Protein AF-A0A537QZQ8-F1 (afdb_monomer_lite)

Radius of gyration: 20.08 Å; chains: 1; bounding box: 48×38×43 Å

pLDDT: mean 94.04, std 6.65, range [65.88, 98.69]

Structure (mmCIF, N/CA/C/O backbone):
data_AF-A0A537QZQ8-F1
#
_entry.id   AF-A0A537QZQ8-F1
#
loop_
_atom_site.group_PDB
_atom_site.id
_atom_site.type_symbol
_atom_site.label_atom_id
_atom_site.label_alt_id
_atom_site.label_comp_id
_atom_site.label_asym_id
_atom_site.label_entity_id
_atom_site.label_seq_id
_atom_site.pdbx_PDB_ins_code
_atom_site.Cartn_x
_atom_site.Cartn_y
_atom_site.Cartn_z
_atom_site.occupancy
_atom_site.B_iso_or_equiv
_atom_site.auth_seq_id
_atom_site.auth_comp_id
_atom_site.auth_asym_id
_atom_site.auth_atom_id
_atom_site.pdbx_PDB_model_num
ATOM 1 N N . LEU A 1 1 ? -10.934 -10.212 0.619 1.00 91.88 1 LEU A N 1
ATOM 2 C CA . LEU A 1 1 ? -12.399 -10.072 0.412 1.00 91.88 1 LEU A CA 1
ATOM 3 C C . LEU A 1 1 ? -12.853 -10.597 -0.948 1.00 91.88 1 LEU A C 1
ATOM 5 O O . LEU A 1 1 ? -13.835 -11.319 -0.957 1.00 91.88 1 LEU A O 1
ATOM 9 N N . ALA A 1 2 ? -12.174 -10.256 -2.051 1.00 96.31 2 ALA A N 1
ATOM 10 C CA . ALA A 1 2 ? -12.549 -10.689 -3.403 1.00 96.31 2 ALA A CA 1
ATOM 11 C C . ALA A 1 2 ? -12.323 -12.189 -3.674 1.00 96.31 2 ALA A C 1
ATOM 13 O O . ALA A 1 2 ? -13.258 -12.871 -4.064 1.00 96.31 2 ALA A O 1
ATOM 14 N N . GLN A 1 3 ? -11.115 -12.699 -3.403 1.00 94.75 3 GLN A N 1
ATOM 15 C CA . GLN A 1 3 ? -10.758 -14.085 -3.735 1.00 94.75 3 GLN A CA 1
ATOM 16 C C . GLN A 1 3 ? -10.857 -15.041 -2.539 1.00 94.75 3 GLN A C 1
ATOM 18 O O . GLN A 1 3 ? -11.561 -16.042 -2.585 1.00 94.75 3 GLN A O 1
ATOM 23 N N . TYR A 1 4 ? -10.174 -14.716 -1.437 1.00 96.12 4 TYR A N 1
ATOM 24 C CA . TYR A 1 4 ? -10.073 -15.599 -0.270 1.00 96.12 4 TYR A CA 1
ATOM 25 C C . TYR A 1 4 ? -10.659 -14.945 0.981 1.00 96.12 4 TYR A C 1
ATOM 27 O O . TYR A 1 4 ? -9.942 -14.534 1.895 1.00 96.12 4 TYR A O 1
ATOM 35 N N . LYS A 1 5 ? -11.985 -14.768 1.013 1.00 95.88 5 LYS A N 1
ATOM 36 C CA . LYS A 1 5 ? -12.667 -14.125 2.152 1.00 95.88 5 LYS A CA 1
ATOM 37 C C . LYS A 1 5 ? -12.449 -14.887 3.466 1.00 95.88 5 LYS A C 1
ATOM 39 O O . LYS A 1 5 ? -12.309 -14.246 4.499 1.00 95.88 5 LYS A O 1
ATOM 44 N N . GLN A 1 6 ? -12.350 -16.214 3.420 1.00 97.50 6 GLN A N 1
ATOM 45 C CA . GLN A 1 6 ? -12.128 -17.088 4.576 1.00 97.50 6 GLN A CA 1
ATOM 46 C C . GLN A 1 6 ? -10.803 -16.837 5.312 1.00 97.50 6 GLN A C 1
ATOM 48 O O . GLN A 1 6 ? -10.682 -17.179 6.483 1.00 97.50 6 GLN A O 1
ATOM 53 N N . HIS A 1 7 ? -9.817 -16.219 4.656 1.00 97.62 7 HIS A N 1
ATOM 54 C CA . HIS A 1 7 ? -8.544 -15.855 5.286 1.00 97.62 7 HIS A CA 1
ATOM 55 C C . HIS A 1 7 ? -8.568 -14.455 5.917 1.00 97.62 7 HIS A C 1
ATOM 57 O O . HIS A 1 7 ? -7.577 -14.022 6.501 1.00 97.62 7 HIS A O 1
ATOM 63 N N . VAL A 1 8 ? -9.692 -13.737 5.827 1.00 97.00 8 VAL A N 1
ATOM 64 C CA . VAL A 1 8 ? -9.857 -12.404 6.410 1.00 97.00 8 VAL A CA 1
ATOM 65 C C . VAL A 1 8 ? -10.613 -12.513 7.731 1.00 97.00 8 VAL A C 1
ATOM 67 O O . VAL A 1 8 ? -11.767 -12.935 7.761 1.00 97.00 8 VAL A O 1
ATOM 70 N N . ARG A 1 9 ? -9.993 -12.061 8.826 1.00 97.12 9 ARG A N 1
ATOM 71 C CA . ARG A 1 9 ? -10.669 -11.902 10.123 1.00 97.12 9 ARG A CA 1
ATOM 72 C C . ARG A 1 9 ? -11.580 -10.676 10.068 1.00 97.12 9 ARG A C 1
ATOM 74 O O . ARG A 1 9 ? -11.160 -9.570 10.392 1.00 97.12 9 ARG A O 1
ATOM 81 N N . THR A 1 10 ? -12.822 -10.856 9.628 1.00 95.69 10 THR A N 1
ATOM 82 C CA . THR A 1 10 ? -13.761 -9.741 9.405 1.00 95.69 10 THR A CA 1
ATOM 83 C C . THR A 1 10 ? -14.088 -8.956 10.674 1.00 95.69 10 THR A C 1
ATOM 85 O O . THR A 1 10 ? -14.380 -7.771 10.589 1.00 95.69 10 THR A O 1
ATOM 88 N N . THR A 1 11 ? -13.995 -9.589 11.844 1.00 97.38 11 THR A N 1
ATOM 89 C CA . THR A 1 11 ? -14.187 -8.947 13.154 1.00 97.38 11 THR A CA 1
ATOM 90 C C . THR A 1 11 ? -13.051 -8.002 13.553 1.00 97.38 11 THR A C 1
ATOM 92 O O . THR A 1 11 ? -13.226 -7.219 14.476 1.00 97.38 11 THR A O 1
ATOM 95 N N . ALA A 1 12 ? -11.903 -8.056 12.871 1.00 97.06 12 ALA A N 1
ATOM 96 C CA . ALA A 1 12 ? -10.751 -7.188 13.119 1.00 97.06 12 ALA A CA 1
ATOM 97 C C . ALA A 1 12 ? -10.619 -6.053 12.083 1.00 97.06 12 ALA A C 1
ATOM 99 O O . ALA A 1 12 ? -9.603 -5.362 12.057 1.00 97.06 12 ALA A O 1
ATOM 100 N N . ILE A 1 13 ? -11.610 -5.876 11.200 1.00 97.62 13 ILE A N 1
ATOM 101 C CA . ILE A 1 13 ? -11.633 -4.766 10.242 1.00 97.62 13 ILE A CA 1
ATOM 102 C C . ILE A 1 13 ? -11.869 -3.463 11.007 1.00 97.62 13 ILE A C 1
ATOM 104 O O . ILE A 1 13 ? -12.855 -3.337 11.730 1.00 97.62 13 ILE A O 1
ATOM 108 N N . ALA A 1 14 ? -10.978 -2.496 10.818 1.00 98.25 14 ALA A N 1
ATOM 109 C CA . ALA A 1 14 ? -11.024 -1.206 11.490 1.00 98.25 14 ALA A CA 1
ATOM 110 C C . ALA A 1 14 ? -10.398 -0.106 10.621 1.00 98.25 14 ALA A C 1
ATOM 112 O O . ALA A 1 14 ? -9.799 -0.381 9.576 1.00 98.25 14 ALA A O 1
ATOM 113 N N . ASP A 1 15 ? -10.536 1.137 11.077 1.00 98.25 15 ASP A N 1
ATOM 114 C CA . ASP A 1 15 ? -9.738 2.256 10.587 1.00 98.25 15 ASP A CA 1
ATOM 115 C C . ASP A 1 15 ? -8.418 2.334 11.366 1.00 98.25 15 ASP A C 1
ATOM 117 O O . ASP A 1 15 ? -8.398 2.705 12.541 1.00 98.25 15 ASP A O 1
ATOM 121 N N . PHE A 1 16 ? -7.314 1.950 10.722 1.00 98.00 16 PHE A N 1
ATOM 122 C CA . PHE A 1 16 ? -5.975 1.986 11.309 1.00 98.00 16 PHE A CA 1
ATOM 123 C C . PHE A 1 16 ? -5.320 3.330 11.005 1.00 98.00 16 PHE A C 1
ATOM 125 O O . PHE A 1 16 ? -4.439 3.438 10.147 1.00 98.00 16 PHE A O 1
ATOM 132 N N . ARG A 1 17 ? -5.807 4.379 11.668 1.00 97.50 17 ARG A N 1
ATOM 133 C CA . ARG A 1 17 ? -5.429 5.761 11.371 1.00 97.50 17 ARG A CA 1
ATOM 134 C C . ARG A 1 17 ? -3.927 5.998 11.621 1.00 97.50 17 ARG A C 1
ATOM 136 O O . ARG A 1 17 ? -3.515 5.997 12.780 1.00 97.50 17 ARG A O 1
ATOM 143 N N . PRO A 1 18 ? -3.106 6.237 10.581 1.00 96.94 18 PRO A N 1
ATOM 144 C CA . PRO A 1 18 ? -1.662 6.348 10.747 1.00 96.94 18 PRO A CA 1
ATOM 145 C C . PRO A 1 18 ? -1.237 7.692 11.351 1.00 96.94 18 PRO A C 1
ATOM 147 O O . PRO A 1 18 ? -1.844 8.734 11.086 1.00 96.94 18 PRO A O 1
ATOM 150 N N . ALA A 1 19 ? -0.119 7.684 12.079 1.00 96.06 19 ALA A N 1
ATOM 151 C CA . ALA A 1 19 ? 0.535 8.877 12.613 1.00 96.06 19 ALA A CA 1
ATOM 152 C C . ALA A 1 19 ? 0.961 9.865 11.511 1.00 96.06 19 ALA A C 1
ATOM 154 O O . ALA A 1 19 ? 1.003 11.070 11.759 1.00 96.06 19 ALA A O 1
ATOM 155 N N . SER A 1 20 ? 1.197 9.385 10.280 1.00 94.94 20 SER A N 1
ATOM 156 C CA . SER A 1 20 ? 1.565 10.222 9.129 1.00 94.94 20 SER A CA 1
ATOM 157 C C . SER A 1 20 ? 0.551 11.333 8.831 1.00 94.94 20 SER A C 1
ATOM 159 O O . SER A 1 20 ? 0.963 12.418 8.435 1.00 94.94 20 SER A O 1
ATOM 161 N N . ILE A 1 21 ? -0.743 11.130 9.121 1.00 95.19 21 ILE A N 1
ATOM 162 C CA . ILE A 1 21 ? -1.773 12.179 8.985 1.00 95.19 21 ILE A CA 1
ATOM 163 C C . ILE A 1 21 ? -1.479 13.368 9.913 1.00 95.19 21 ILE A C 1
ATOM 165 O O . ILE A 1 21 ? -1.680 14.520 9.536 1.00 95.19 21 ILE A O 1
ATOM 169 N N . GLY A 1 22 ? -1.018 13.102 11.138 1.00 95.00 22 GLY A N 1
ATOM 170 C CA . GLY A 1 22 ? -0.588 14.155 12.060 1.00 95.00 22 GLY A CA 1
ATOM 171 C C . GLY A 1 22 ? 0.689 14.837 11.572 1.00 95.00 22 GLY A C 1
ATOM 172 O O . GLY A 1 22 ? 0.777 16.058 11.598 1.00 95.00 22 GLY A O 1
ATOM 173 N N . MET A 1 23 ? 1.639 14.060 11.044 1.00 94.19 23 MET A N 1
ATOM 174 C CA . MET A 1 23 ? 2.901 14.593 10.519 1.00 94.19 23 MET A CA 1
ATOM 175 C C . MET A 1 23 ? 2.687 15.562 9.356 1.00 94.19 23 MET A C 1
ATOM 177 O O . MET A 1 23 ? 3.318 16.609 9.336 1.00 94.19 23 MET A O 1
ATOM 181 N N . GLU A 1 24 ? 1.795 15.246 8.415 1.00 92.25 24 GLU A N 1
ATOM 182 C CA . GLU A 1 24 ? 1.470 16.141 7.294 1.00 92.25 24 GLU A CA 1
ATOM 183 C C . GLU A 1 24 ? 0.851 17.466 7.758 1.00 92.25 24 GLU A C 1
ATOM 185 O O . GLU A 1 24 ? 1.054 18.499 7.125 1.00 92.25 24 GLU A O 1
ATOM 190 N N . ARG A 1 25 ? 0.108 17.450 8.871 1.00 93.56 25 ARG A N 1
ATOM 191 C CA . ARG A 1 25 ? -0.461 18.659 9.476 1.00 93.56 25 ARG A CA 1
ATOM 192 C C . ARG A 1 25 ? 0.597 19.480 10.216 1.00 93.56 25 ARG A C 1
ATOM 194 O O . ARG A 1 25 ? 0.576 20.705 10.138 1.00 93.56 25 ARG A O 1
ATOM 201 N N . ASP A 1 26 ? 1.473 18.810 10.961 1.00 95.56 26 ASP A N 1
ATOM 202 C CA . ASP A 1 26 ? 2.353 19.452 11.944 1.00 95.56 26 ASP A CA 1
ATO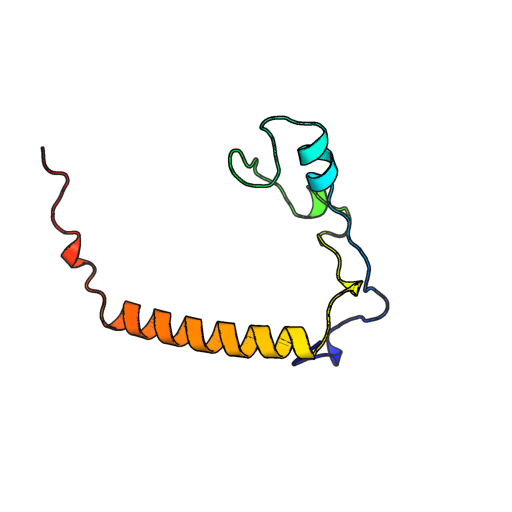M 203 C C . ASP A 1 26 ? 3.736 19.807 11.372 1.00 95.56 26 ASP A C 1
ATOM 205 O O . ASP A 1 26 ? 4.394 20.729 11.857 1.00 95.56 26 ASP A O 1
ATOM 209 N N . ASN A 1 27 ? 4.177 19.119 10.314 1.00 94.19 27 ASN A N 1
ATOM 210 C CA . ASN A 1 27 ? 5.486 19.307 9.700 1.00 94.19 27 ASN A CA 1
ATOM 211 C C . ASN A 1 27 ? 5.367 19.897 8.296 1.00 94.19 27 ASN A C 1
ATOM 213 O O . ASN A 1 27 ? 4.535 19.498 7.489 1.00 94.19 27 ASN A O 1
ATOM 217 N N . ARG A 1 28 ? 6.305 20.782 7.949 1.00 91.81 28 ARG A N 1
ATOM 218 C CA . ARG A 1 28 ? 6.388 21.341 6.592 1.00 91.81 28 ARG A CA 1
ATOM 219 C C . ARG A 1 28 ? 7.023 20.395 5.567 1.00 91.81 28 ARG A C 1
ATOM 221 O O . ARG A 1 28 ? 6.660 20.437 4.398 1.00 91.81 28 ARG A O 1
ATOM 228 N N . TRP A 1 29 ? 8.015 19.607 5.982 1.00 91.94 29 TRP A N 1
ATOM 229 C CA . TRP A 1 29 ? 8.846 18.811 5.064 1.00 91.94 29 TRP A CA 1
ATOM 230 C C . TRP A 1 29 ? 8.956 17.343 5.454 1.00 91.94 29 TRP A C 1
ATOM 232 O O . TRP A 1 29 ? 8.905 16.474 4.587 1.00 91.94 29 TRP A O 1
ATOM 242 N N . LEU A 1 30 ? 9.127 17.065 6.746 1.00 92.19 30 LEU A N 1
ATOM 243 C CA . LEU A 1 30 ? 9.302 15.707 7.240 1.00 92.19 30 LEU A CA 1
ATOM 244 C C . LEU A 1 30 ? 7.978 14.938 7.187 1.00 92.19 30 LEU A C 1
ATOM 246 O O . LEU A 1 30 ? 7.016 15.324 7.851 1.00 92.19 30 LEU A O 1
ATOM 250 N N . SER A 1 31 ? 7.948 13.822 6.460 1.00 92.62 31 SER A N 1
ATOM 251 C CA . SER A 1 31 ? 6.767 12.957 6.380 1.00 92.62 31 SER A CA 1
ATOM 252 C C . SER A 1 31 ? 7.153 11.484 6.224 1.00 92.62 31 SER A C 1
ATOM 254 O O . SER A 1 31 ? 8.308 11.162 5.964 1.00 92.62 31 SER A O 1
ATOM 256 N N . ALA A 1 32 ? 6.184 10.578 6.364 1.00 93.56 32 ALA A N 1
ATOM 257 C CA . ALA A 1 32 ? 6.375 9.156 6.056 1.00 93.56 32 ALA A CA 1
ATOM 258 C C . ALA A 1 32 ? 6.380 8.871 4.536 1.00 93.56 32 ALA A C 1
ATOM 260 O O . ALA A 1 32 ? 6.541 7.725 4.106 1.00 93.56 32 ALA A O 1
ATOM 261 N N . HIS A 1 33 ? 6.173 9.908 3.722 1.00 88.75 33 HIS A N 1
ATOM 262 C CA . HIS A 1 33 ? 5.965 9.842 2.283 1.00 88.75 33 HIS A CA 1
ATOM 263 C C . HIS A 1 33 ? 6.897 10.820 1.547 1.00 88.75 33 HIS A C 1
ATOM 265 O O . HIS A 1 33 ? 7.757 11.485 2.128 1.00 88.75 33 HIS A O 1
ATOM 271 N N . ARG A 1 34 ? 6.779 10.876 0.218 1.00 86.38 34 ARG A N 1
ATOM 272 C CA . ARG A 1 34 ? 7.512 11.868 -0.579 1.00 86.38 34 ARG A CA 1
ATOM 273 C C . ARG A 1 34 ? 7.057 13.293 -0.216 1.00 86.38 34 ARG A C 1
ATOM 275 O O . ARG A 1 34 ? 5.890 13.467 0.120 1.00 86.38 34 ARG A O 1
ATOM 282 N N . PRO A 1 35 ? 7.935 14.311 -0.325 1.00 87.31 35 PRO A N 1
ATOM 283 C CA . PRO A 1 35 ? 9.260 14.287 -0.961 1.00 87.31 35 PRO A CA 1
ATOM 284 C C . PRO A 1 35 ? 10.433 13.912 -0.044 1.00 87.31 35 PRO A C 1
ATOM 286 O O . PRO A 1 35 ? 11.461 13.489 -0.563 1.00 87.31 35 PRO A O 1
ATOM 289 N N . ALA A 1 36 ? 10.293 14.022 1.279 1.00 86.12 36 ALA A N 1
ATOM 290 C CA . ALA A 1 36 ? 11.353 13.711 2.240 1.00 86.12 36 ALA A CA 1
ATOM 291 C C . ALA A 1 36 ? 10.911 12.600 3.214 1.00 86.12 36 ALA A C 1
ATOM 293 O O . ALA A 1 36 ? 10.602 12.895 4.374 1.00 86.12 36 ALA A O 1
ATOM 294 N N . PRO A 1 37 ? 10.847 11.334 2.747 1.00 89.31 37 PRO A N 1
ATOM 295 C CA . PRO A 1 37 ? 10.514 10.209 3.605 1.00 89.31 37 PRO A CA 1
ATOM 296 C C . PRO A 1 37 ? 11.697 9.864 4.512 1.00 89.31 37 PRO A C 1
ATOM 298 O O . PRO A 1 37 ? 12.837 9.776 4.054 1.00 89.31 37 PRO A O 1
ATOM 301 N N . PHE A 1 38 ? 11.424 9.618 5.789 1.00 90.50 38 PHE A N 1
ATOM 302 C CA . PHE A 1 38 ? 12.348 8.900 6.668 1.00 90.50 38 PHE A CA 1
ATOM 303 C C . PHE A 1 38 ? 12.091 7.388 6.575 1.00 90.50 38 PHE A C 1
ATOM 305 O O . PHE A 1 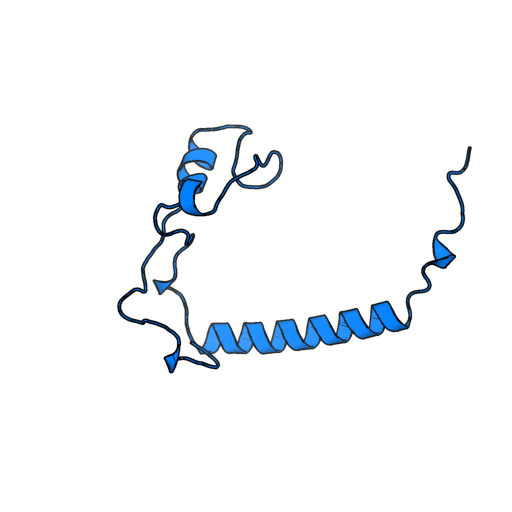38 ? 11.050 6.955 6.078 1.00 90.50 38 PHE A O 1
ATOM 312 N N . ALA A 1 39 ? 13.043 6.578 7.036 1.00 94.44 39 ALA A N 1
ATOM 313 C CA . ALA A 1 39 ? 12.850 5.135 7.149 1.00 94.44 39 ALA A CA 1
ATOM 314 C C . ALA A 1 39 ? 11.985 4.812 8.375 1.00 94.44 39 ALA A C 1
ATOM 316 O O . ALA A 1 39 ? 12.236 5.338 9.456 1.00 94.44 39 ALA A O 1
ATOM 317 N N . TRP A 1 40 ? 10.995 3.939 8.206 1.00 94.94 40 TRP A N 1
ATOM 318 C CA . TRP A 1 40 ? 10.042 3.571 9.252 1.00 94.94 40 TRP A CA 1
ATOM 319 C C . TRP A 1 40 ? 9.612 2.108 9.131 1.00 94.94 40 TRP A C 1
ATOM 321 O O . TRP A 1 40 ? 9.680 1.504 8.058 1.00 94.94 40 TRP A O 1
ATOM 331 N N . GLN A 1 41 ? 9.133 1.552 10.238 1.00 96.25 41 GLN A N 1
ATOM 332 C CA . GLN A 1 41 ? 8.397 0.295 10.320 1.00 96.25 41 GLN A CA 1
ATOM 333 C C . GLN A 1 41 ? 6.898 0.578 10.439 1.00 96.25 41 GLN A C 1
ATOM 335 O O . GLN A 1 41 ? 6.486 1.630 10.924 1.00 96.25 41 GLN A O 1
ATOM 340 N N . ALA A 1 42 ? 6.041 -0.341 9.988 1.00 96.44 42 ALA A N 1
ATOM 341 C CA . ALA A 1 42 ? 4.596 -0.095 9.979 1.00 96.44 42 ALA A CA 1
ATOM 342 C C . ALA A 1 42 ? 4.040 0.232 11.381 1.00 96.44 42 ALA A C 1
ATOM 344 O O . ALA A 1 42 ? 3.106 1.021 11.509 1.00 96.44 42 ALA A O 1
ATOM 345 N N . GLN A 1 43 ? 4.656 -0.330 12.424 1.00 97.56 43 GLN A N 1
ATOM 346 C CA . GLN A 1 43 ? 4.329 -0.092 13.828 1.00 97.56 43 GLN A CA 1
ATOM 347 C C . GLN A 1 43 ? 4.642 1.335 14.293 1.00 97.56 43 GLN A C 1
ATOM 349 O O . GLN A 1 43 ? 3.942 1.834 15.173 1.00 97.56 43 GLN A O 1
ATOM 354 N N . ASP A 1 44 ? 5.619 2.006 13.673 1.00 96.31 44 ASP A N 1
ATOM 355 C CA . ASP A 1 44 ? 5.915 3.419 13.939 1.00 96.31 44 ASP A CA 1
ATOM 356 C C . ASP A 1 44 ? 4.759 4.317 13.479 1.00 96.31 44 ASP A C 1
ATOM 358 O O . ASP A 1 44 ? 4.506 5.372 14.059 1.00 96.31 44 ASP A O 1
ATOM 362 N N . LEU A 1 45 ? 4.031 3.895 12.436 1.00 96.88 45 LEU A N 1
ATOM 363 C CA . LEU A 1 45 ? 2.886 4.631 11.905 1.00 96.88 45 LEU A CA 1
ATOM 364 C C . LEU A 1 45 ? 1.567 4.237 12.572 1.00 96.88 45 LEU A C 1
ATOM 366 O O . LEU A 1 45 ? 0.693 5.089 12.715 1.00 96.88 45 LEU A O 1
ATOM 370 N N . HIS A 1 46 ? 1.396 2.980 12.975 1.00 98.12 46 HIS A N 1
ATOM 371 C CA . HIS A 1 46 ? 0.247 2.545 13.766 1.00 98.12 46 HIS A CA 1
ATOM 372 C C . HIS A 1 46 ? 0.585 1.269 14.561 1.00 98.12 46 HIS A C 1
ATOM 374 O O . HIS A 1 46 ? 1.038 0.299 13.952 1.00 98.12 46 HIS A O 1
ATOM 380 N N . PRO A 1 47 ? 0.284 1.173 15.876 1.00 97.50 47 PRO A N 1
ATOM 381 C CA . PRO A 1 47 ? 0.749 0.070 16.733 1.00 97.50 47 PRO A CA 1
ATOM 382 C C . PRO A 1 47 ? 0.377 -1.349 16.274 1.00 97.50 47 PRO A C 1
ATOM 384 O O . PRO A 1 47 ? 1.080 -2.305 16.585 1.00 97.50 47 PRO A O 1
ATOM 387 N N . SER A 1 48 ? -0.721 -1.510 15.527 1.00 97.06 48 SER A N 1
ATOM 388 C CA . SER A 1 48 ? -1.125 -2.814 14.974 1.00 97.06 48 SER A CA 1
ATOM 389 C C . SER A 1 48 ? -0.239 -3.308 13.820 1.00 97.06 48 SER A C 1
ATOM 391 O O . SER A 1 48 ? -0.363 -4.463 13.418 1.00 97.06 48 SER A O 1
ATOM 393 N N . GLY A 1 49 ? 0.602 -2.442 13.247 1.00 97.12 49 GLY A N 1
ATOM 394 C CA . GLY A 1 49 ? 1.366 -2.710 12.026 1.00 97.12 49 GLY A CA 1
ATOM 395 C C . GLY A 1 49 ? 0.557 -2.603 10.726 1.00 97.12 49 GLY A C 1
ATOM 396 O O . GLY A 1 49 ? 1.079 -2.931 9.665 1.00 97.12 49 GLY A O 1
ATOM 397 N N . ALA A 1 50 ? -0.700 -2.153 10.779 1.00 96.88 50 ALA A N 1
ATOM 398 C CA . ALA A 1 50 ? -1.524 -1.851 9.607 1.00 96.88 50 ALA A CA 1
ATOM 399 C C . ALA A 1 50 ? -1.795 -0.347 9.525 1.00 96.88 50 ALA A C 1
ATOM 401 O O . ALA A 1 50 ? -1.944 0.298 10.555 1.00 96.88 50 ALA A O 1
ATOM 402 N N . VAL A 1 51 ? -1.899 0.203 8.315 1.00 96.50 51 VAL A N 1
ATOM 403 C CA . VAL A 1 51 ? -2.169 1.629 8.087 1.00 96.50 51 VAL A CA 1
ATOM 404 C C . VAL A 1 51 ? -3.286 1.814 7.062 1.00 96.50 51 VAL A C 1
ATOM 406 O O . VAL A 1 51 ? -3.275 1.186 6.003 1.00 96.50 51 VAL A O 1
ATOM 409 N N . GLY A 1 52 ? -4.243 2.688 7.378 1.00 95.88 52 GLY A N 1
ATOM 410 C CA . GLY A 1 52 ? -5.373 3.043 6.520 1.00 95.88 52 GLY A CA 1
ATOM 411 C C . GLY A 1 52 ? -6.720 2.449 6.943 1.00 95.88 52 GLY A C 1
ATOM 412 O O . GLY A 1 52 ? -6.823 1.592 7.821 1.00 95.88 52 GLY A O 1
ATOM 413 N N . ASP A 1 53 ? -7.771 2.923 6.274 1.00 97.81 53 ASP A N 1
ATOM 414 C CA . ASP A 1 53 ? -9.157 2.592 6.594 1.00 97.81 53 ASP A CA 1
ATOM 415 C C . ASP A 1 53 ? -9.638 1.337 5.851 1.00 97.81 53 ASP A C 1
ATOM 417 O O . ASP A 1 53 ? -10.070 1.394 4.692 1.00 97.81 53 ASP A O 1
ATOM 421 N N . ALA A 1 54 ? -9.592 0.190 6.534 1.00 97.56 54 ALA A N 1
ATOM 422 C CA . ALA A 1 54 ? -10.034 -1.080 5.970 1.00 97.56 54 ALA A CA 1
ATOM 423 C C . ALA A 1 54 ? -11.566 -1.232 5.940 1.00 97.56 54 ALA A C 1
ATOM 425 O O . ALA A 1 54 ? -12.070 -2.117 5.244 1.00 97.56 54 ALA A O 1
ATOM 426 N N . THR A 1 55 ? -12.326 -0.374 6.634 1.00 97.94 55 THR A N 1
ATOM 427 C CA . THR A 1 55 ? -13.801 -0.446 6.668 1.00 97.94 55 THR A CA 1
ATOM 428 C C . THR A 1 55 ? -14.425 -0.154 5.300 1.00 97.94 55 THR A C 1
ATOM 430 O O . THR A 1 55 ? -15.512 -0.631 4.983 1.00 97.94 55 THR A O 1
ATOM 433 N N . LYS A 1 56 ? -13.696 0.564 4.438 1.00 97.50 56 LYS A N 1
ATOM 434 C CA . LYS A 1 56 ? -14.097 0.910 3.066 1.00 97.50 56 LYS A CA 1
ATOM 435 C C . LYS A 1 56 ? -13.842 -0.200 2.043 1.00 97.50 56 LYS A C 1
ATOM 437 O O . LYS A 1 56 ? -14.131 -0.005 0.852 1.00 97.50 56 LYS A O 1
ATOM 442 N N . ALA A 1 57 ? -13.256 -1.323 2.455 1.00 96.50 57 ALA A N 1
ATOM 443 C CA . ALA A 1 57 ? -12.922 -2.422 1.562 1.00 96.50 57 ALA A CA 1
ATOM 444 C C . ALA A 1 57 ? -14.179 -3.189 1.113 1.00 96.50 57 ALA A C 1
ATOM 446 O O . ALA A 1 57 ? -15.099 -3.429 1.889 1.00 96.50 57 ALA A O 1
ATOM 447 N N . SER A 1 58 ? -14.205 -3.626 -0.149 1.00 96.88 58 SER A N 1
ATOM 448 C CA . SER A 1 58 ? -15.271 -4.481 -0.683 1.00 96.88 58 SER A CA 1
ATOM 449 C C . SER A 1 58 ? -14.708 -5.546 -1.623 1.00 96.88 58 SER A C 1
ATOM 451 O O . SER A 1 58 ? -13.598 -5.411 -2.145 1.00 96.88 58 SER A O 1
ATOM 453 N N . ALA A 1 59 ? -15.465 -6.628 -1.830 1.00 97.25 59 ALA A N 1
ATOM 454 C CA . ALA A 1 59 ? -15.093 -7.665 -2.791 1.00 97.25 59 ALA A CA 1
ATOM 455 C C . ALA A 1 59 ? -15.042 -7.109 -4.224 1.00 97.25 59 ALA A C 1
ATOM 457 O O . ALA A 1 59 ? -14.088 -7.380 -4.940 1.00 97.25 59 ALA A O 1
ATOM 458 N N . GLU A 1 60 ? -16.003 -6.264 -4.601 1.00 98.19 60 GLU A N 1
ATOM 459 C CA . GLU A 1 60 ? -16.069 -5.627 -5.922 1.00 98.19 60 GLU A CA 1
ATOM 460 C C . GLU A 1 60 ? -14.842 -4.748 -6.217 1.00 98.19 60 GLU A C 1
ATOM 462 O O . GLU A 1 60 ? -14.218 -4.889 -7.267 1.00 98.19 60 GLU A O 1
ATOM 467 N N . LYS A 1 61 ? -14.437 -3.885 -5.268 1.00 97.75 61 LYS A N 1
ATOM 468 C CA . LYS A 1 61 ? -13.204 -3.086 -5.397 1.00 97.75 61 LYS A CA 1
ATOM 469 C C . LYS A 1 61 ? -11.984 -3.985 -5.582 1.00 97.75 61 LYS A C 1
ATOM 471 O O . LYS A 1 61 ? -11.111 -3.673 -6.383 1.00 97.75 61 LYS A O 1
ATOM 476 N N . GLY A 1 62 ? -11.943 -5.098 -4.850 1.00 97.56 62 GLY A N 1
ATOM 477 C CA . GLY A 1 62 ? -10.880 -6.086 -4.975 1.00 97.56 62 GLY A CA 1
ATOM 478 C C . GLY A 1 62 ? -10.843 -6.751 -6.351 1.00 97.56 62 GLY A C 1
ATOM 479 O O . GLY A 1 62 ? -9.759 -6.849 -6.910 1.00 97.56 62 GLY A O 1
ATOM 480 N N . GLN A 1 63 ? -11.987 -7.142 -6.926 1.00 98.38 63 GLN A N 1
ATOM 481 C CA . GLN A 1 63 ? -12.011 -7.737 -8.270 1.00 98.38 63 GLN A CA 1
ATOM 482 C C . GLN A 1 63 ? -11.535 -6.756 -9.337 1.00 98.38 63 GLN A C 1
ATOM 484 O O . GLN A 1 63 ? -10.641 -7.077 -10.109 1.00 98.38 63 GLN A O 1
ATOM 489 N N . ARG A 1 64 ? -12.020 -5.510 -9.292 1.00 98.44 64 ARG A N 1
ATOM 490 C CA . ARG A 1 64 ? -11.561 -4.457 -10.211 1.00 98.44 64 ARG A CA 1
ATOM 491 C C . ARG A 1 64 ? -10.050 -4.228 -10.129 1.00 98.44 64 ARG A C 1
ATOM 493 O O . ARG A 1 64 ? -9.410 -3.984 -11.148 1.00 98.44 64 ARG A O 1
ATOM 500 N N . LEU A 1 65 ? -9.484 -4.289 -8.921 1.00 98.00 65 LEU A N 1
ATOM 501 C CA . LEU A 1 65 ? -8.045 -4.148 -8.708 1.00 98.00 65 LEU A CA 1
ATOM 502 C C . LEU A 1 65 ? -7.266 -5.348 -9.263 1.00 98.00 65 LEU A C 1
ATOM 504 O O . LEU A 1 65 ? -6.225 -5.146 -9.883 1.00 98.00 65 LEU A O 1
ATOM 508 N N . LEU A 1 66 ? -7.767 -6.570 -9.060 1.00 97.62 66 LEU A N 1
ATOM 509 C CA . LEU A 1 66 ? -7.151 -7.795 -9.576 1.00 97.62 66 LEU A CA 1
ATOM 510 C C . LEU A 1 66 ? -7.134 -7.809 -11.107 1.00 97.62 66 LEU A C 1
ATOM 512 O O . LEU A 1 66 ? -6.072 -8.027 -11.685 1.00 97.62 66 LEU A O 1
ATOM 516 N N . ASP A 1 67 ? -8.259 -7.497 -11.753 1.00 98.25 67 ASP A N 1
ATOM 517 C CA . ASP A 1 67 ? -8.363 -7.455 -13.216 1.00 98.25 67 ASP A CA 1
ATOM 518 C C . ASP A 1 67 ? -7.406 -6.418 -13.817 1.00 98.25 67 ASP A C 1
ATOM 520 O O . ASP A 1 67 ? -6.665 -6.699 -14.762 1.00 98.25 67 ASP A O 1
ATOM 524 N N . HIS A 1 68 ? -7.389 -5.208 -13.244 1.00 98.38 68 HIS A N 1
ATOM 525 C CA . HIS A 1 68 ? -6.494 -4.145 -13.689 1.00 98.38 68 HIS A CA 1
ATOM 526 C C . HIS A 1 68 ? -5.021 -4.528 -13.507 1.00 98.38 68 HIS A C 1
ATOM 528 O O . HIS A 1 68 ? -4.237 -4.393 -14.445 1.00 98.38 68 HIS A O 1
ATOM 534 N N . GLY A 1 69 ? -4.654 -5.017 -12.318 1.00 98.19 69 GLY A N 1
ATOM 535 C CA . GLY A 1 69 ? -3.279 -5.379 -11.990 1.00 98.19 69 GLY A CA 1
ATOM 536 C C . GLY A 1 69 ? -2.757 -6.538 -12.834 1.00 98.19 69 GLY A C 1
ATOM 537 O O . GLY A 1 69 ? -1.645 -6.455 -13.343 1.00 98.19 69 GLY A O 1
ATOM 538 N N . ALA A 1 70 ? -3.563 -7.585 -13.039 1.00 98.44 70 ALA A N 1
ATOM 539 C CA . ALA A 1 70 ? -3.188 -8.723 -13.875 1.00 98.44 70 ALA A CA 1
ATOM 540 C C . ALA A 1 70 ? -2.920 -8.292 -15.322 1.00 98.44 70 ALA A C 1
ATOM 542 O O . ALA A 1 70 ? -1.877 -8.629 -15.880 1.00 98.44 70 ALA A O 1
ATOM 543 N N . ARG A 1 71 ? -3.818 -7.485 -15.906 1.00 98.69 71 ARG A N 1
ATOM 544 C CA . ARG A 1 71 ? -3.636 -6.965 -17.265 1.00 98.69 71 ARG A CA 1
ATOM 545 C C . ARG A 1 71 ? -2.381 -6.098 -17.381 1.00 98.69 71 ARG A C 1
ATOM 547 O O . ARG A 1 71 ? -1.560 -6.355 -18.254 1.00 98.69 71 ARG A O 1
ATOM 554 N N . ALA A 1 72 ? -2.213 -5.119 -16.490 1.00 98.62 72 ALA A N 1
ATOM 555 C CA . ALA A 1 72 ? -1.052 -4.226 -16.505 1.00 98.62 72 ALA A CA 1
ATOM 556 C C . ALA A 1 72 ? 0.269 -4.987 -16.298 1.00 98.62 72 ALA A C 1
ATOM 558 O O . ALA A 1 72 ? 1.287 -4.652 -16.898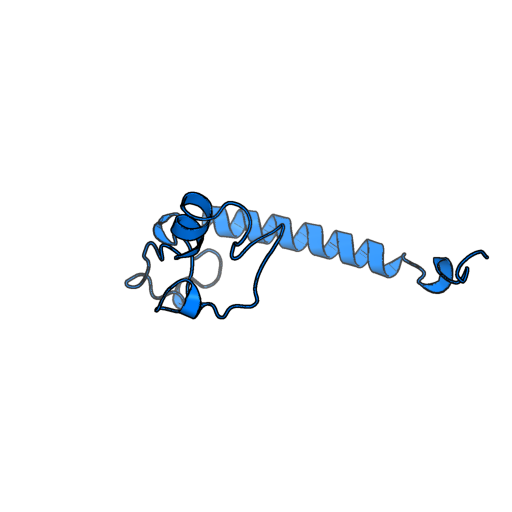 1.00 98.62 72 ALA A O 1
ATOM 559 N N . PHE A 1 73 ? 0.262 -6.040 -15.478 1.00 98.56 73 PHE A N 1
ATOM 560 C CA . PHE A 1 73 ? 1.439 -6.876 -15.278 1.00 98.56 73 PHE A CA 1
ATOM 561 C C . PHE A 1 73 ? 1.795 -7.679 -16.536 1.00 98.56 73 PHE A C 1
ATOM 563 O O . PHE A 1 73 ? 2.962 -7.725 -16.910 1.00 98.56 73 PHE A O 1
ATOM 570 N N . CYS A 1 74 ? 0.812 -8.260 -17.233 1.00 98.69 74 CYS A N 1
ATOM 571 C CA . CYS A 1 74 ? 1.050 -8.911 -18.524 1.00 98.69 74 CYS A CA 1
ATOM 572 C C . CYS A 1 74 ? 1.581 -7.932 -19.585 1.00 98.69 74 CYS A C 1
ATOM 574 O O . CYS A 1 74 ? 2.483 -8.294 -20.337 1.00 98.69 74 CYS A O 1
ATOM 576 N N . GLU A 1 75 ? 1.054 -6.704 -19.628 1.00 98.56 75 GLU A N 1
ATOM 577 C CA . GLU A 1 75 ? 1.561 -5.631 -20.497 1.00 98.56 75 GLU A CA 1
ATOM 578 C C . GLU A 1 75 ? 3.039 -5.328 -20.189 1.00 98.56 75 GLU A C 1
ATOM 580 O O . GLU A 1 75 ? 3.865 -5.351 -21.098 1.00 98.56 75 GLU A O 1
ATOM 585 N N . LEU A 1 76 ? 3.404 -5.174 -18.909 1.00 98.50 76 LEU A N 1
ATOM 586 C CA . LEU A 1 76 ? 4.798 -4.980 -18.491 1.00 98.50 76 LEU A CA 1
ATOM 587 C C . LEU A 1 76 ? 5.704 -6.151 -18.897 1.00 98.50 76 LEU A C 1
ATOM 589 O O . LEU A 1 76 ? 6.824 -5.928 -19.344 1.00 98.50 76 LEU A O 1
ATOM 593 N N . LEU A 1 77 ? 5.251 -7.398 -18.745 1.00 98.56 77 LEU A N 1
ATOM 594 C CA . LEU A 1 77 ? 6.040 -8.561 -19.164 1.00 98.56 77 LEU A CA 1
ATOM 595 C C . LEU A 1 77 ? 6.293 -8.560 -20.676 1.00 98.56 77 LEU A C 1
ATOM 597 O O . LEU A 1 77 ? 7.384 -8.924 -21.104 1.00 98.56 77 LEU A O 1
ATOM 601 N N . ALA A 1 78 ? 5.319 -8.119 -21.475 1.00 98.44 78 ALA A N 1
ATOM 602 C CA . ALA A 1 78 ? 5.491 -7.977 -22.917 1.00 98.44 78 ALA A CA 1
ATOM 603 C C . ALA A 1 78 ? 6.470 -6.850 -23.286 1.00 98.44 78 ALA A C 1
ATOM 605 O O . ALA A 1 78 ? 7.169 -6.964 -24.291 1.00 98.44 78 ALA A O 1
ATOM 606 N N . ASP A 1 79 ? 6.529 -5.775 -22.496 1.00 97.94 79 ASP A N 1
ATOM 607 C CA . ASP A 1 79 ? 7.547 -4.734 -22.658 1.00 97.94 79 ASP A CA 1
ATOM 608 C C . ASP A 1 79 ? 8.935 -5.259 -22.278 1.00 97.94 79 ASP A C 1
ATOM 610 O O . ASP A 1 79 ? 9.885 -5.045 -23.02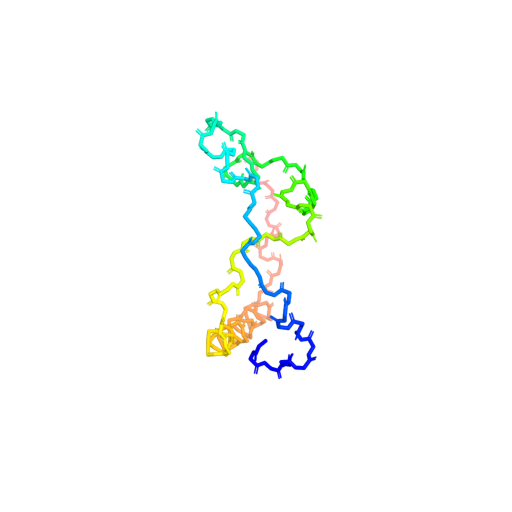5 1.00 97.94 79 ASP A O 1
ATOM 614 N N . LEU A 1 80 ? 9.053 -5.997 -21.167 1.00 97.19 80 LEU A N 1
ATOM 615 C CA . LEU A 1 80 ? 10.315 -6.599 -20.721 1.00 97.19 80 LEU A CA 1
ATOM 616 C C . LEU A 1 80 ? 10.873 -7.618 -21.720 1.00 97.19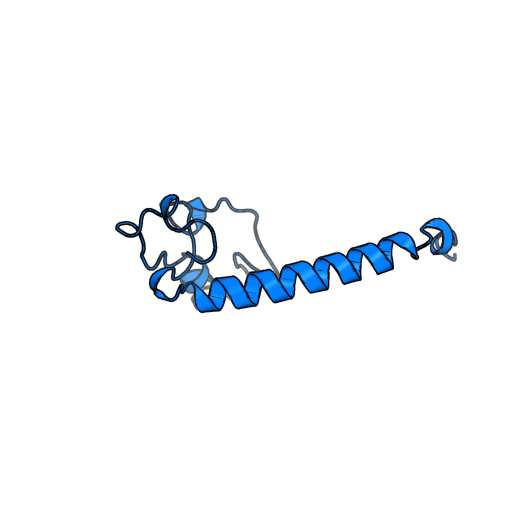 80 LEU A C 1
ATOM 618 O O . LEU A 1 80 ? 12.078 -7.636 -21.939 1.00 97.19 80 LEU A O 1
ATOM 622 N N . ASP A 1 81 ? 10.017 -8.435 -22.336 1.00 97.25 81 ASP A N 1
ATOM 623 C CA . ASP A 1 81 ? 10.410 -9.405 -23.369 1.00 97.25 81 ASP A CA 1
ATOM 624 C C . ASP A 1 81 ? 10.997 -8.727 -24.620 1.00 97.25 81 ASP A C 1
ATOM 626 O O . ASP A 1 81 ? 11.914 -9.245 -25.254 1.00 97.25 81 ASP A O 1
ATOM 630 N N . LYS A 1 82 ? 10.500 -7.532 -24.959 1.00 96.31 82 LYS A N 1
ATOM 631 C CA . LYS A 1 82 ? 10.968 -6.740 -26.109 1.00 96.31 82 LYS A CA 1
ATOM 632 C C . LYS A 1 82 ? 12.127 -5.807 -25.773 1.00 96.31 82 LYS A C 1
ATOM 634 O O . LYS A 1 82 ? 12.780 -5.300 -26.685 1.00 96.31 82 LYS A O 1
ATOM 639 N N . PHE A 1 83 ? 12.319 -5.499 -24.497 1.00 95.94 83 PHE A N 1
ATOM 640 C CA . PHE A 1 83 ? 13.299 -4.528 -24.047 1.00 95.94 83 PHE A CA 1
ATOM 641 C C . PHE A 1 83 ? 14.715 -5.117 -24.136 1.00 95.94 83 PHE A C 1
ATOM 643 O O . PHE A 1 83 ? 15.005 -6.131 -23.509 1.00 95.94 83 PHE A O 1
ATOM 650 N N . ASP A 1 84 ? 15.609 -4.459 -24.880 1.00 92.94 84 ASP A N 1
ATOM 651 C CA . ASP A 1 84 ? 17.029 -4.820 -24.959 1.00 92.94 84 ASP A CA 1
ATOM 652 C C . ASP A 1 84 ? 17.863 -3.949 -24.000 1.00 92.94 84 ASP A C 1
ATOM 654 O O . ASP A 1 84 ? 18.070 -2.767 -24.280 1.00 92.94 84 ASP A O 1
ATOM 658 N N . PRO A 1 85 ? 18.411 -4.499 -22.897 1.00 87.94 85 PRO A N 1
ATOM 659 C CA . PRO A 1 85 ? 19.252 -3.738 -21.974 1.00 87.94 85 PRO A CA 1
ATOM 660 C C . PRO A 1 85 ? 20.522 -3.159 -22.606 1.00 87.94 85 PRO A C 1
ATOM 662 O O . PRO A 1 85 ? 21.084 -2.206 -22.063 1.00 87.94 85 PRO A O 1
ATOM 665 N N . GLN A 1 86 ? 20.982 -3.695 -23.744 1.00 87.25 86 GLN A N 1
ATOM 666 C CA . GLN A 1 86 ? 22.125 -3.142 -24.470 1.00 87.25 86 GLN A CA 1
ATOM 667 C C . GLN A 1 86 ? 21.815 -1.781 -25.102 1.00 87.25 86 GLN A C 1
ATOM 669 O O . GLN A 1 86 ? 22.744 -1.048 -25.422 1.00 87.25 86 GLN A O 1
ATOM 674 N N . SER A 1 87 ? 20.548 -1.354 -25.182 1.00 84.50 87 SER A N 1
ATOM 675 C CA . SER A 1 87 ? 20.205 0.010 -25.611 1.00 84.50 87 SER A CA 1
ATOM 676 C C . SER A 1 87 ? 20.783 1.106 -24.701 1.00 84.50 87 SER A C 1
ATOM 678 O O . SER A 1 87 ? 20.761 2.280 -25.060 1.00 84.50 87 SER A O 1
ATOM 680 N N . PHE A 1 88 ? 21.275 0.745 -23.511 1.00 82.31 88 PHE A N 1
ATOM 681 C CA . PHE A 1 88 ? 21.928 1.647 -22.559 1.00 82.31 88 PHE A CA 1
ATOM 682 C C . PHE A 1 88 ? 23.464 1.558 -22.571 1.00 82.31 88 PHE A C 1
ATOM 684 O O . PHE A 1 88 ? 24.107 2.092 -21.671 1.00 82.31 88 PHE A O 1
ATOM 691 N N . SER A 1 89 ? 24.070 0.883 -23.554 1.00 78.62 89 SER A N 1
ATOM 692 C CA . SER A 1 89 ? 25.522 0.652 -23.601 1.00 78.62 89 SER A CA 1
ATOM 693 C C . SER A 1 89 ? 26.360 1.897 -23.903 1.00 78.62 89 SER A C 1
ATOM 695 O O . SER A 1 89 ? 27.583 1.854 -23.758 1.00 78.62 89 SER A O 1
ATOM 697 N N . ASP A 1 90 ? 25.734 2.999 -24.320 1.00 75.25 90 ASP A N 1
ATOM 698 C CA . ASP A 1 90 ? 26.404 4.291 -24.420 1.00 75.25 90 ASP A CA 1
ATOM 699 C C . ASP A 1 90 ? 26.783 4.736 -23.002 1.00 75.25 90 ASP A C 1
ATOM 701 O O . ASP A 1 90 ? 25.965 5.273 -22.252 1.00 75.25 90 ASP A O 1
ATOM 705 N N . GLY A 1 91 ? 28.038 4.484 -22.621 1.00 69.94 91 GLY A N 1
ATOM 706 C CA . GLY A 1 91 ? 28.621 5.030 -21.401 1.00 69.94 91 GLY A CA 1
ATOM 707 C C . GLY A 1 91 ? 28.432 6.552 -21.321 1.00 69.94 91 GLY A C 1
ATOM 708 O O . GLY A 1 91 ? 28.092 7.197 -22.319 1.00 69.94 91 GLY A O 1
ATOM 709 N N . PRO A 1 92 ? 28.640 7.160 -20.142 1.00 76.81 92 PRO A N 1
ATOM 710 C CA . PRO A 1 92 ? 28.466 8.599 -19.979 1.00 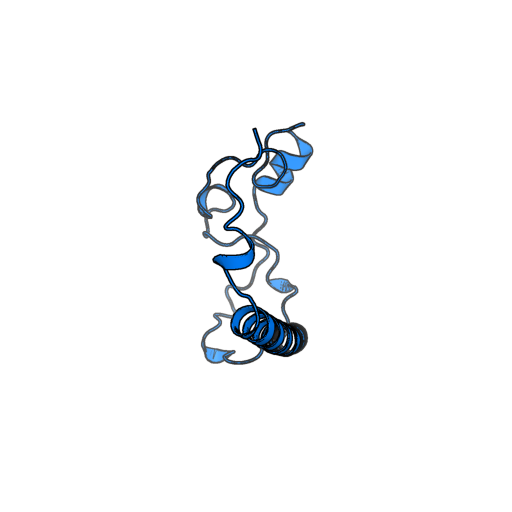76.81 92 PRO A CA 1
ATOM 711 C C . PRO A 1 92 ? 29.235 9.356 -21.070 1.00 76.81 92 PRO A C 1
ATOM 713 O O . PRO A 1 92 ? 30.445 9.182 -21.219 1.00 76.81 92 PRO A O 1
ATOM 716 N N . ARG A 1 93 ? 28.518 10.170 -21.857 1.00 69.88 93 ARG A N 1
ATOM 717 C CA . ARG A 1 93 ? 29.146 11.071 -22.829 1.00 69.88 93 ARG A CA 1
ATOM 718 C C . ARG A 1 93 ? 29.933 12.114 -22.036 1.00 69.88 93 ARG A C 1
ATOM 720 O O . ARG A 1 93 ? 29.350 12.769 -21.171 1.00 69.88 93 ARG A O 1
ATOM 727 N N . ALA A 1 94 ? 31.239 12.175 -22.291 1.00 65.88 94 ALA A N 1
ATOM 728 C CA . ALA A 1 94 ? 32.144 13.175 -21.726 1.00 65.88 94 ALA A CA 1
ATOM 729 C C . ALA A 1 94 ? 31.770 14.594 -22.174 1.00 65.88 94 ALA A C 1
ATOM 731 O O . ALA A 1 94 ? 31.235 14.734 -23.300 1.00 65.88 94 ALA A O 1
#

Foldseek 3Di:
DQPCVVVDPPVPQAAQAWCQVVCVVPDDAEGCDPDHHDDDQLCNGGVVSDHGHRVPDDNVVVVVVVVVVVVVVVVVVVVVVVDDPCVPVPDDDD

Secondary structure (DSSP, 8-state):
--S-GGGS-GGG--EE--THHHHHHH-SSEESSSSEEPP--HHHH-TTS--EEGGG--HHHHHHHHHHHHHHHHHHHHHHHH--GGGG--PPP-

Sequence (94 aa):
LAQYKQHVRTTAIADFRPASIGMERDNRWLSAHRPAPFAWQAQDLHPSGAVGDATKASAEKGQRLLDHGARAFCELLADLDKFDPQSFSDGPRA